Protein AF-A0A2M8AWS9-F1 (afdb_monomer_lite)

Foldseek 3Di:
DVLLVCLVVPQQDWDKLVVSLVVVCVVPVCQLVVDDDDPVDHSSRVSSVCCCCVPQPVPCVVVQQKDWAAPDPDPPRRIIIIHGDPVSVVVDDDDDDD

pLDDT: mean 91.28, std 8.41, range [54.84, 97.75]

Structure (mmCIF, N/CA/C/O backbone):
data_AF-A0A2M8AWS9-F1
#
_entry.id   AF-A0A2M8AWS9-F1
#
loop_
_atom_site.group_PDB
_atom_site.id
_atom_site.type_symbol
_atom_site.label_atom_id
_atom_site.label_alt_id
_atom_site.label_comp_id
_atom_site.label_asym_id
_atom_site.label_entity_id
_atom_site.label_seq_id
_atom_site.pdbx_PDB_ins_code
_atom_site.Cartn_x
_atom_site.Cartn_y
_atom_site.Cartn_z
_atom_site.occupancy
_atom_site.B_iso_or_equiv
_atom_site.auth_seq_id
_atom_site.auth_comp_id
_atom_site.auth_asym_id
_atom_site.auth_atom_id
_atom_site.pdbx_PDB_model_num
ATOM 1 N N . LEU A 1 1 ? -0.345 -9.676 -3.173 1.00 58.16 1 LEU A N 1
ATOM 2 C CA . LEU A 1 1 ? -0.352 -10.037 -4.614 1.00 58.16 1 LEU A CA 1
ATOM 3 C C . LEU A 1 1 ? -1.216 -9.082 -5.439 1.00 58.16 1 LEU A C 1
ATOM 5 O O . LEU A 1 1 ? -0.705 -8.562 -6.421 1.00 58.16 1 LEU A O 1
ATOM 9 N N . SER A 1 2 ? -2.450 -8.764 -5.021 1.00 79.19 2 SER A N 1
ATOM 10 C CA . SER A 1 2 ? -3.304 -7.777 -5.713 1.00 79.19 2 SER A CA 1
ATOM 11 C C . SER A 1 2 ? -2.677 -6.378 -5.816 1.00 79.19 2 SER A C 1
ATOM 13 O O . SER A 1 2 ? -2.717 -5.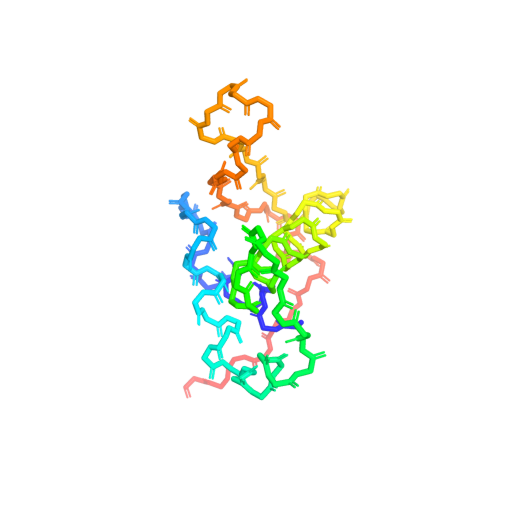777 -6.881 1.00 79.19 2 SER A O 1
ATOM 15 N N . THR A 1 3 ? -2.030 -5.871 -4.761 1.00 89.12 3 THR A N 1
ATOM 16 C CA . THR A 1 3 ? -1.429 -4.522 -4.766 1.00 89.12 3 THR A CA 1
ATOM 17 C C . THR A 1 3 ? -0.309 -4.361 -5.788 1.00 89.12 3 THR A C 1
ATOM 19 O O . THR A 1 3 ? -0.301 -3.385 -6.525 1.00 89.12 3 THR A O 1
ATOM 22 N N . LEU A 1 4 ? 0.615 -5.324 -5.882 1.00 92.56 4 LEU A N 1
ATOM 23 C CA . LEU A 1 4 ? 1.697 -5.276 -6.874 1.00 92.56 4 LEU A CA 1
ATOM 24 C C . LEU A 1 4 ? 1.156 -5.371 -8.305 1.00 92.56 4 LEU A C 1
ATOM 26 O O . LEU A 1 4 ? 1.682 -4.723 -9.202 1.00 92.56 4 LEU A O 1
ATOM 30 N N . TYR A 1 5 ? 0.083 -6.138 -8.507 1.00 91.62 5 TYR A N 1
ATOM 31 C CA . TYR A 1 5 ? -0.602 -6.215 -9.793 1.00 91.62 5 TYR A CA 1
ATOM 32 C C . TYR A 1 5 ? -1.236 -4.869 -10.181 1.00 91.62 5 TYR A C 1
ATOM 34 O O . TYR A 1 5 ? -1.023 -4.383 -11.289 1.00 91.62 5 TYR A O 1
ATOM 42 N N . LEU A 1 6 ? -1.940 -4.219 -9.249 1.00 93.44 6 LEU A N 1
ATOM 43 C CA . LEU A 1 6 ? -2.522 -2.889 -9.462 1.00 93.44 6 LEU A CA 1
ATOM 44 C C . LEU A 1 6 ? -1.452 -1.818 -9.675 1.00 93.44 6 LEU A C 1
ATOM 46 O O . LEU A 1 6 ? -1.603 -0.976 -10.555 1.00 93.44 6 LEU A O 1
ATOM 50 N N . LEU A 1 7 ? -0.350 -1.875 -8.923 1.00 94.06 7 LEU A N 1
ATOM 51 C CA . LEU A 1 7 ? 0.810 -1.016 -9.149 1.00 94.06 7 LEU A CA 1
ATOM 52 C C . LEU A 1 7 ? 1.374 -1.231 -10.549 1.00 94.06 7 LEU A C 1
ATOM 54 O O . LEU A 1 7 ? 1.659 -0.261 -11.237 1.00 94.06 7 LEU A O 1
ATOM 58 N N . ASN A 1 8 ? 1.492 -2.477 -11.009 1.00 93.38 8 ASN A N 1
ATOM 59 C CA . ASN A 1 8 ? 1.985 -2.761 -12.350 1.00 93.38 8 ASN A CA 1
ATOM 60 C C . ASN A 1 8 ? 1.068 -2.179 -13.441 1.00 93.38 8 ASN A C 1
ATOM 62 O O . ASN A 1 8 ? 1.571 -1.553 -14.377 1.00 93.38 8 ASN A O 1
ATOM 66 N N . LEU A 1 9 ? -0.252 -2.337 -13.298 1.00 91.62 9 LEU A N 1
ATOM 67 C CA . LEU A 1 9 ? -1.245 -1.863 -14.267 1.00 91.62 9 LEU A CA 1
ATOM 68 C C . LEU A 1 9 ? -1.442 -0.342 -14.272 1.00 91.62 9 LEU A C 1
ATOM 70 O O . LEU A 1 9 ? -1.515 0.260 -15.339 1.00 91.62 9 LEU A O 1
ATOM 74 N N . HIS A 1 10 ? -1.551 0.274 -13.095 1.00 93.44 10 HIS A N 1
ATOM 75 C CA . HIS A 1 10 ? -2.039 1.650 -12.947 1.00 93.44 10 HIS A CA 1
ATOM 76 C C . HIS A 1 10 ? -1.029 2.593 -12.291 1.00 93.44 10 HIS A C 1
ATOM 78 O O . HIS A 1 10 ? -1.153 3.806 -12.413 1.00 93.44 10 HIS A O 1
ATOM 84 N N . GLY A 1 11 ? 0.006 2.059 -11.643 1.00 93.00 11 GLY A N 1
ATOM 85 C CA . GLY A 1 11 ? 0.969 2.845 -10.874 1.00 93.00 11 GLY A CA 1
ATOM 86 C C . GLY A 1 11 ? 2.011 3.593 -11.705 1.00 93.00 11 GLY A C 1
ATOM 87 O O . GLY A 1 11 ? 2.996 4.034 -11.130 1.00 93.00 11 GLY A O 1
ATOM 88 N N . SER A 1 12 ? 1.874 3.705 -13.031 1.00 94.25 12 SER A N 1
ATOM 89 C CA . SER A 1 12 ? 2.799 4.529 -13.833 1.00 94.25 12 SER A CA 1
ATOM 90 C C . SER A 1 12 ? 2.710 6.012 -13.4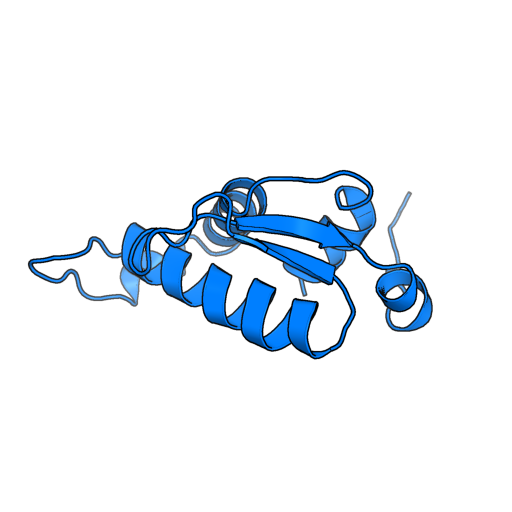54 1.00 94.25 12 SER A C 1
ATOM 92 O O . SER A 1 12 ? 3.723 6.705 -13.450 1.00 94.25 12 SER A O 1
ATOM 94 N N . GLU A 1 13 ? 1.512 6.463 -13.079 1.00 95.38 13 GLU A N 1
ATOM 95 C CA . GLU A 1 13 ? 1.248 7.798 -12.547 1.00 95.38 13 GLU A CA 1
ATOM 96 C C . GLU A 1 13 ? 1.081 7.762 -11.023 1.00 95.38 13 GLU A C 1
ATOM 98 O O . GLU A 1 13 ? 0.882 6.703 -10.420 1.00 95.38 13 GLU A O 1
ATOM 103 N N . TRP A 1 14 ? 1.152 8.937 -10.395 1.00 97.19 14 TRP A N 1
ATOM 104 C CA . TRP A 1 14 ? 0.841 9.084 -8.975 1.00 97.19 14 TRP A CA 1
ATOM 105 C C . TRP A 1 14 ? -0.650 8.867 -8.725 1.00 97.19 14 TRP A C 1
ATOM 107 O O . TRP A 1 14 ? -1.489 9.607 -9.235 1.00 97.19 14 TRP A O 1
ATOM 117 N N . LEU A 1 15 ? -0.970 7.889 -7.882 1.00 96.88 15 LEU A N 1
ATOM 118 C CA . LEU A 1 15 ? -2.328 7.615 -7.420 1.00 96.88 15 LEU A CA 1
ATOM 119 C C . LEU A 1 15 ? -2.398 7.723 -5.895 1.00 96.88 15 LEU A C 1
ATOM 121 O O . LEU A 1 15 ? -1.420 7.381 -5.226 1.00 96.88 15 LEU A O 1
ATOM 125 N N . PRO A 1 16 ? -3.525 8.174 -5.325 1.00 96.31 16 PRO A N 1
ATOM 126 C CA . PRO A 1 16 ? -3.680 8.228 -3.879 1.00 96.31 16 PRO A CA 1
ATOM 127 C C . PRO A 1 16 ? -3.783 6.812 -3.293 1.00 96.31 16 PRO A C 1
ATOM 129 O O . PRO A 1 16 ? -4.254 5.882 -3.954 1.00 96.31 16 PRO A O 1
ATOM 132 N N . GLU A 1 17 ? -3.375 6.634 -2.039 1.00 94.94 17 GLU A N 1
ATOM 133 C CA . GLU A 1 17 ? -3.414 5.353 -1.331 1.00 94.94 17 GLU A CA 1
ATOM 134 C C . GLU A 1 17 ? -4.823 4.760 -1.281 1.00 94.94 17 GLU A C 1
ATOM 136 O O . GLU A 1 17 ? -4.981 3.546 -1.435 1.00 94.94 17 GLU A O 1
ATOM 141 N N . VAL A 1 18 ? -5.845 5.623 -1.185 1.00 95.62 18 VAL A N 1
ATOM 142 C CA . VAL A 1 18 ? -7.257 5.219 -1.139 1.00 95.62 18 VAL A CA 1
ATOM 143 C C . VAL A 1 18 ? -7.675 4.401 -2.361 1.00 95.62 18 VAL A C 1
ATOM 145 O O . VAL A 1 18 ? -8.507 3.509 -2.235 1.00 95.62 18 VAL A O 1
ATOM 148 N N . TYR A 1 19 ? -7.045 4.609 -3.525 1.00 95.81 19 TYR A N 1
ATOM 149 C CA . TYR A 1 19 ? -7.284 3.787 -4.716 1.00 95.81 19 TYR A CA 1
ATOM 150 C C . TYR A 1 19 ? -6.926 2.315 -4.464 1.00 95.81 19 TYR A C 1
ATOM 152 O O . TYR A 1 19 ? -7.676 1.396 -4.805 1.00 95.81 19 TYR A O 1
ATOM 160 N N . TYR A 1 20 ? -5.773 2.083 -3.838 1.00 95.56 20 TYR A N 1
ATOM 161 C CA . TYR A 1 20 ? -5.279 0.745 -3.536 1.00 95.56 20 TYR A CA 1
ATOM 162 C C . TYR A 1 20 ? -6.005 0.132 -2.338 1.00 95.56 20 TYR A C 1
ATOM 164 O O . TYR A 1 20 ? -6.243 -1.075 -2.326 1.00 95.56 20 TYR A O 1
ATOM 172 N N . GLU A 1 21 ? -6.360 0.945 -1.345 1.00 95.62 21 GLU A N 1
ATOM 173 C CA . GLU A 1 21 ? -7.178 0.526 -0.208 1.00 95.62 21 GLU A CA 1
ATOM 174 C C . GLU A 1 21 ? -8.573 0.065 -0.644 1.00 95.62 21 GLU A C 1
ATOM 176 O O . GLU A 1 21 ? -9.024 -1.004 -0.235 1.00 95.62 21 GLU A O 1
ATOM 181 N N . ASP A 1 22 ? -9.241 0.835 -1.508 1.00 96.12 22 ASP A N 1
ATOM 182 C CA . ASP A 1 22 ? -10.562 0.499 -2.040 1.00 96.12 22 ASP A CA 1
ATOM 183 C C . ASP A 1 22 ? -10.520 -0.813 -2.815 1.00 96.12 22 ASP A C 1
ATOM 185 O O . ASP A 1 22 ? -11.394 -1.670 -2.661 1.00 96.12 22 ASP A O 1
ATOM 189 N N . ALA A 1 23 ? -9.484 -0.998 -3.633 1.00 95.06 23 ALA A N 1
ATOM 190 C CA . ALA A 1 23 ? -9.289 -2.238 -4.364 1.00 95.06 23 ALA A CA 1
ATOM 191 C C . ALA A 1 23 ? -9.030 -3.426 -3.421 1.00 95.06 23 ALA A C 1
ATOM 193 O O . ALA A 1 23 ? -9.555 -4.518 -3.650 1.00 95.06 23 ALA A O 1
ATOM 194 N N . PHE A 1 24 ? -8.269 -3.220 -2.341 1.00 95.12 24 PHE A N 1
ATOM 195 C CA . PHE A 1 24 ? -8.041 -4.240 -1.320 1.00 95.12 24 PHE A CA 1
ATOM 196 C C . PHE A 1 24 ? -9.340 -4.624 -0.601 1.00 95.12 24 PHE A C 1
ATOM 198 O O . PHE A 1 24 ? -9.678 -5.805 -0.548 1.00 95.12 24 PHE A O 1
ATOM 205 N N . LEU A 1 25 ? -10.108 -3.648 -0.113 1.00 95.38 25 LEU A N 1
ATOM 206 C CA . LEU A 1 25 ? -11.372 -3.902 0.583 1.00 95.38 25 LEU A CA 1
ATOM 207 C C . LEU A 1 25 ? -12.425 -4.537 -0.329 1.00 95.38 25 LEU A C 1
ATOM 209 O O . LEU A 1 25 ? -13.177 -5.399 0.118 1.00 95.38 25 LEU A O 1
ATOM 213 N N . ARG A 1 26 ? -12.453 -4.177 -1.617 1.00 95.00 26 ARG A N 1
ATOM 214 C CA . ARG A 1 26 ? -13.335 -4.819 -2.602 1.00 95.00 26 ARG A CA 1
ATOM 215 C C . ARG A 1 26 ? -12.975 -6.285 -2.834 1.00 95.00 26 ARG A C 1
ATOM 217 O O . ARG A 1 26 ? -13.871 -7.103 -3.016 1.00 95.00 26 ARG A O 1
ATOM 224 N N . ALA A 1 27 ? -11.685 -6.616 -2.836 1.00 93.38 27 ALA A N 1
ATOM 225 C CA . ALA A 1 27 ? -11.214 -7.989 -3.001 1.00 93.38 27 ALA A CA 1
ATOM 226 C C . ALA A 1 27 ? -11.383 -8.831 -1.724 1.00 93.38 27 ALA A C 1
ATOM 228 O O . ALA A 1 27 ? -11.626 -10.034 -1.811 1.00 93.38 27 ALA A O 1
ATOM 229 N N . PHE A 1 28 ? -11.279 -8.209 -0.546 1.00 93.88 28 PHE A N 1
ATOM 230 C CA . PHE A 1 28 ? -11.299 -8.891 0.751 1.00 93.88 28 PHE A CA 1
ATOM 231 C C . PHE A 1 28 ? -12.305 -8.275 1.738 1.00 93.88 28 PHE A C 1
ATOM 233 O O . PHE A 1 28 ? -11.930 -7.955 2.863 1.00 93.88 28 PHE A O 1
ATOM 240 N N . PRO A 1 29 ? -13.599 -8.147 1.394 1.00 94.81 29 PRO A N 1
ATOM 241 C CA . PRO A 1 29 ? -14.562 -7.423 2.232 1.00 94.81 29 PRO A CA 1
ATOM 242 C C . PRO A 1 29 ? -14.770 -8.067 3.611 1.00 94.81 29 PRO A C 1
ATOM 244 O O . PRO A 1 29 ? -15.097 -7.383 4.576 1.00 94.81 29 PRO A O 1
ATOM 247 N N . ARG A 1 30 ? -14.540 -9.382 3.729 1.00 95.94 30 ARG A N 1
ATOM 248 C CA . ARG A 1 30 ? -14.701 -10.122 4.991 1.00 95.94 30 ARG A CA 1
ATOM 249 C C . ARG A 1 30 ? -13.712 -9.701 6.080 1.00 95.94 30 ARG A C 1
ATOM 251 O O . ARG A 1 30 ? -14.048 -9.853 7.249 1.00 95.94 30 ARG A O 1
ATOM 258 N N . VAL A 1 31 ? -12.562 -9.120 5.719 1.00 94.62 31 VAL A N 1
ATOM 259 C CA . VAL A 1 31 ? -11.540 -8.676 6.685 1.00 94.62 31 VAL A CA 1
ATOM 260 C C . VAL A 1 31 ? -12.080 -7.629 7.665 1.00 94.62 31 VAL A C 1
ATOM 262 O O . VAL A 1 31 ? -11.612 -7.535 8.793 1.00 94.62 31 VAL A O 1
ATOM 265 N N . LEU A 1 32 ? -13.105 -6.867 7.265 1.00 96.12 32 LEU A N 1
ATOM 266 C CA . LEU A 1 32 ? -13.751 -5.881 8.132 1.00 96.12 32 LEU A CA 1
ATOM 267 C C . LEU A 1 32 ? -14.427 -6.534 9.345 1.00 96.12 32 LEU A C 1
ATOM 269 O O . LEU A 1 32 ? -14.441 -5.947 10.419 1.00 96.12 32 LEU A O 1
ATOM 273 N N . GLY A 1 33 ? -14.936 -7.762 9.196 1.00 95.69 33 GLY A N 1
ATOM 274 C CA . GLY A 1 33 ? -15.535 -8.520 10.297 1.00 95.69 33 GLY A CA 1
ATOM 275 C C . GLY A 1 33 ? -14.515 -9.119 11.269 1.00 95.69 33 GLY A C 1
ATOM 276 O O . GLY A 1 33 ? -14.894 -9.557 12.351 1.00 95.69 33 GLY A O 1
ATOM 277 N N . GLU A 1 34 ? -13.231 -9.140 10.9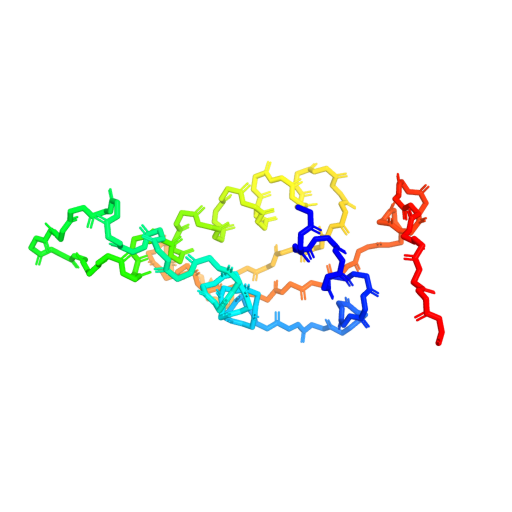04 1.00 94.50 34 GLU A N 1
ATOM 278 C CA . GLU A 1 34 ? -12.141 -9.648 11.748 1.00 94.50 34 GLU A CA 1
ATOM 279 C C . GLU A 1 34 ? -11.558 -8.561 12.663 1.00 94.50 34 GLU A C 1
ATOM 281 O O . GLU A 1 34 ? -10.764 -8.852 13.558 1.00 94.50 34 GLU A O 1
ATOM 286 N N . VAL A 1 35 ? -11.952 -7.302 12.455 1.00 94.88 35 VAL A N 1
ATOM 287 C CA . VAL A 1 35 ? -11.458 -6.156 13.215 1.00 94.88 35 VAL A CA 1
ATOM 288 C C . VAL A 1 35 ? -12.552 -5.645 14.140 1.00 94.88 35 VAL A C 1
ATOM 290 O O . VAL A 1 35 ? -13.603 -5.183 13.702 1.00 94.88 35 VAL A O 1
ATOM 293 N N . ALA A 1 36 ? -12.287 -5.698 15.444 1.00 93.38 36 ALA A N 1
ATOM 294 C CA . ALA A 1 36 ? -13.182 -5.114 16.430 1.00 93.38 36 ALA A CA 1
ATOM 295 C C . ALA A 1 36 ? -13.184 -3.575 16.311 1.00 93.38 36 ALA A C 1
ATOM 297 O O . ALA A 1 36 ? -12.111 -2.973 16.193 1.00 93.38 36 ALA A O 1
ATOM 298 N N . PRO A 1 37 ? -14.357 -2.919 16.369 1.00 93.62 37 PRO A N 1
ATOM 299 C CA . PRO A 1 37 ? -14.420 -1.466 16.423 1.00 93.62 37 PRO A CA 1
ATOM 300 C C . PRO A 1 37 ? -13.793 -0.956 17.723 1.00 93.62 37 PRO A C 1
ATOM 302 O O . PRO A 1 37 ? -13.898 -1.585 18.777 1.00 93.62 37 PRO A O 1
ATOM 305 N N . THR A 1 38 ? -13.172 0.219 17.657 1.00 92.31 38 THR A N 1
ATOM 306 C CA . THR A 1 38 ? -12.655 0.923 18.837 1.00 92.31 38 THR A CA 1
ATOM 307 C C . THR A 1 38 ? -13.376 2.263 18.993 1.00 92.31 38 THR A C 1
ATOM 309 O O . THR A 1 38 ? -13.974 2.740 18.029 1.00 92.31 38 THR A O 1
ATOM 312 N N . PRO A 1 39 ? -13.301 2.927 20.161 1.0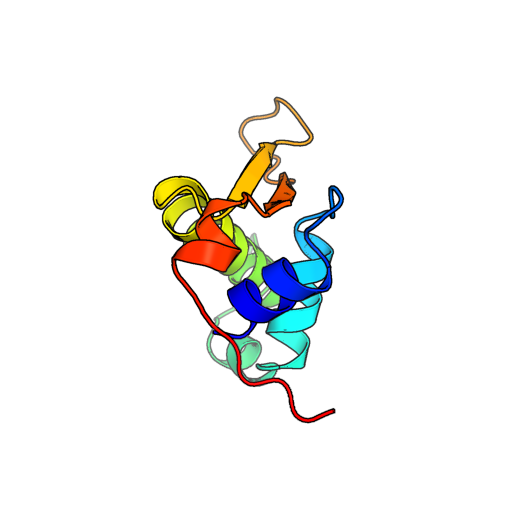0 93.88 39 PRO A N 1
ATOM 313 C CA . PRO A 1 39 ? -13.882 4.262 20.333 1.00 93.88 39 PRO A CA 1
ATOM 314 C C . PRO A 1 39 ? -13.317 5.333 19.384 1.00 93.88 39 PRO A C 1
ATOM 316 O O . PRO A 1 39 ? -13.941 6.373 19.208 1.00 93.88 39 PRO A O 1
ATOM 319 N N . TYR A 1 40 ? -12.138 5.096 18.799 1.00 89.25 40 TYR A N 1
ATOM 320 C CA . TYR A 1 40 ? -11.409 6.075 17.988 1.00 89.25 40 TYR A CA 1
ATOM 321 C C . TYR A 1 40 ? -11.429 5.769 16.490 1.00 89.25 40 TYR A C 1
ATOM 323 O O . TYR A 1 40 ? -11.283 6.684 15.685 1.00 89.25 40 TYR A O 1
ATOM 331 N N . PHE A 1 41 ? -11.589 4.498 16.115 1.00 90.81 41 PHE A N 1
ATOM 332 C CA . PHE A 1 41 ? -11.496 4.054 14.729 1.00 90.81 41 PHE A CA 1
ATOM 333 C C . PHE A 1 41 ? -12.544 3.000 14.402 1.00 90.81 41 PHE A C 1
ATOM 335 O O . PHE A 1 41 ? -12.741 2.041 15.161 1.00 90.81 41 PHE A O 1
ATOM 342 N N . THR A 1 42 ? -13.141 3.134 13.218 1.00 95.38 42 THR A N 1
ATOM 343 C CA . THR A 1 42 ? -13.956 2.074 12.624 1.00 95.38 42 THR A CA 1
ATOM 344 C C . THR A 1 42 ? -13.072 0.915 12.135 1.00 95.38 42 THR A C 1
ATOM 346 O O . THR A 1 42 ? -11.860 1.094 11.918 1.00 95.38 42 THR A O 1
ATOM 349 N N . PRO A 1 43 ? -13.648 -0.284 11.930 1.00 96.19 43 PRO A N 1
ATOM 350 C CA . PRO A 1 43 ? -12.944 -1.398 11.302 1.00 96.19 43 PRO A CA 1
ATOM 351 C C . PRO A 1 43 ? -12.325 -1.017 9.951 1.00 96.19 43 PRO A C 1
ATOM 353 O O . PRO A 1 43 ? -11.160 -1.322 9.702 1.00 96.19 43 PRO A O 1
ATOM 356 N N . GLU A 1 44 ? -13.045 -0.267 9.111 1.00 95.88 44 GLU A N 1
ATOM 357 C CA . GLU A 1 44 ? -12.557 0.201 7.810 1.00 95.88 44 GLU A CA 1
ATOM 358 C C . GLU A 1 44 ? -11.328 1.095 7.957 1.00 95.88 44 GLU A C 1
ATOM 360 O O . GLU A 1 44 ? -10.326 0.865 7.284 1.00 95.88 44 GLU A O 1
ATOM 365 N N . GLN A 1 45 ? -11.374 2.088 8.850 1.00 94.31 45 GLN A N 1
ATOM 366 C CA . GLN A 1 45 ? -10.242 2.988 9.091 1.00 94.31 45 GLN A CA 1
ATOM 367 C C . GLN A 1 45 ? -9.011 2.218 9.581 1.00 94.31 45 GLN A C 1
ATOM 369 O O . GLN A 1 45 ? -7.889 2.471 9.137 1.00 94.31 45 GLN A O 1
ATOM 374 N N . THR A 1 46 ? -9.222 1.235 10.458 1.00 94.88 46 THR A N 1
ATOM 375 C CA . THR A 1 46 ? -8.147 0.388 10.986 1.00 94.88 46 THR A CA 1
ATOM 376 C C . THR A 1 46 ? -7.526 -0.474 9.891 1.00 94.88 46 THR A C 1
ATOM 378 O O . THR A 1 46 ? -6.299 -0.519 9.768 1.00 94.88 46 THR A O 1
ATOM 381 N N . VAL A 1 47 ? -8.346 -1.127 9.062 1.00 95.69 47 VAL A N 1
ATOM 382 C CA . VAL A 1 47 ? -7.865 -1.962 7.953 1.00 95.69 47 VAL A CA 1
ATOM 383 C C . VAL A 1 47 ? -7.123 -1.125 6.917 1.00 95.69 47 VAL A C 1
ATOM 385 O O . VAL A 1 47 ? -6.034 -1.524 6.512 1.00 95.69 47 VAL A O 1
ATOM 388 N N . ARG A 1 48 ? -7.656 0.040 6.531 1.00 95.06 48 ARG A N 1
ATOM 389 C CA . ARG A 1 48 ? -7.010 0.974 5.593 1.00 95.06 48 ARG A CA 1
ATOM 390 C C . ARG A 1 48 ? -5.641 1.421 6.088 1.00 95.06 48 ARG A C 1
ATOM 392 O O . ARG A 1 48 ? -4.639 1.199 5.414 1.00 95.06 48 ARG A O 1
ATOM 399 N N . SER A 1 49 ? -5.574 1.911 7.325 1.00 92.62 49 SER A N 1
ATOM 400 C CA . SER A 1 49 ? -4.319 2.334 7.956 1.00 92.62 49 SER A CA 1
ATOM 401 C C . SER A 1 49 ? -3.298 1.191 8.031 1.00 92.62 49 SER A C 1
ATOM 403 O O . SER A 1 49 ? -2.132 1.356 7.658 1.00 92.62 49 SER A O 1
ATOM 405 N N . CYS A 1 50 ? -3.736 -0.007 8.439 1.00 93.38 50 CYS A N 1
ATOM 406 C CA . CYS A 1 50 ? -2.878 -1.191 8.468 1.00 93.38 50 CYS A CA 1
ATOM 407 C C . CYS A 1 50 ? -2.394 -1.583 7.070 1.00 93.38 50 CYS A C 1
ATOM 409 O O . CYS A 1 50 ? -1.216 -1.891 6.899 1.00 93.38 50 CYS A O 1
ATOM 411 N N . TYR A 1 51 ? -3.283 -1.581 6.079 1.00 95.25 51 TYR A N 1
ATOM 412 C CA . TYR A 1 51 ? -2.964 -1.916 4.700 1.00 95.25 51 TYR A CA 1
ATOM 413 C C . TYR A 1 51 ? -1.935 -0.945 4.122 1.00 95.25 51 TYR A C 1
ATOM 415 O O . TYR A 1 51 ? -0.902 -1.395 3.620 1.00 95.25 51 TYR A O 1
ATOM 423 N N . SER A 1 52 ? -2.171 0.360 4.248 1.00 94.75 52 SER A N 1
ATOM 424 C CA . SER A 1 52 ? -1.299 1.399 3.705 1.00 94.75 52 SER A CA 1
ATOM 425 C C . SER A 1 52 ? 0.088 1.340 4.338 1.00 94.75 52 SER A C 1
ATOM 427 O O . SER A 1 52 ? 1.096 1.257 3.633 1.00 94.75 52 SER A O 1
ATOM 429 N N . HIS A 1 53 ? 0.166 1.226 5.665 1.00 93.12 53 HIS A N 1
ATOM 430 C CA . HIS A 1 53 ? 1.458 1.150 6.344 1.00 93.12 53 HIS A CA 1
ATOM 431 C C . HIS A 1 53 ? 2.203 -0.165 6.073 1.00 93.12 53 HIS A C 1
ATOM 433 O O . HIS A 1 53 ? 3.413 -0.165 5.851 1.00 93.12 53 HIS A O 1
ATOM 439 N N . ARG A 1 54 ? 1.517 -1.314 6.101 1.00 94.12 54 ARG A N 1
ATOM 440 C CA . ARG A 1 54 ? 2.180 -2.620 5.943 1.00 94.12 54 ARG A CA 1
ATOM 441 C C . ARG A 1 54 ? 2.532 -2.918 4.489 1.00 94.12 54 ARG A C 1
ATOM 443 O O . ARG A 1 54 ? 3.604 -3.449 4.228 1.00 94.12 54 ARG A O 1
ATOM 450 N N . THR A 1 55 ? 1.646 -2.582 3.557 1.00 95.38 55 THR A N 1
ATOM 451 C CA . THR A 1 55 ? 1.755 -3.003 2.153 1.00 95.38 55 THR A CA 1
ATOM 452 C C . THR A 1 55 ? 2.412 -1.942 1.283 1.00 95.38 55 THR A C 1
ATOM 454 O O . THR A 1 55 ? 3.292 -2.265 0.481 1.00 95.38 55 THR A O 1
ATOM 457 N N . LEU A 1 56 ? 2.004 -0.678 1.415 1.00 95.50 56 LEU A N 1
ATOM 458 C CA . LEU A 1 56 ? 2.535 0.395 0.574 1.00 95.50 56 LEU A CA 1
ATOM 459 C C . LEU A 1 56 ? 3.888 0.855 1.120 1.00 95.50 56 LEU A C 1
ATOM 461 O O . LEU A 1 56 ? 4.880 0.791 0.400 1.00 95.50 56 LEU A O 1
ATOM 465 N N . VAL A 1 57 ? 3.956 1.212 2.405 1.00 94.06 57 VAL A N 1
ATOM 466 C CA . VAL A 1 57 ? 5.182 1.747 3.022 1.00 94.06 57 VAL A CA 1
ATOM 467 C C . VAL A 1 57 ? 6.188 0.637 3.351 1.00 94.06 57 VAL A C 1
ATOM 469 O O . VAL A 1 57 ? 7.238 0.531 2.719 1.00 94.06 57 VAL A O 1
ATOM 472 N N . ASN A 1 58 ? 5.865 -0.241 4.304 1.00 95.12 58 ASN A N 1
ATOM 473 C CA . ASN A 1 58 ? 6.830 -1.202 4.859 1.00 95.12 58 ASN A CA 1
ATOM 474 C C . ASN A 1 58 ? 7.207 -2.349 3.913 1.00 95.12 58 ASN A C 1
ATOM 476 O O . ASN A 1 58 ? 8.125 -3.106 4.217 1.00 95.12 58 ASN A O 1
ATOM 480 N N . PHE A 1 59 ? 6.501 -2.504 2.795 1.00 95.44 59 PHE A N 1
ATOM 481 C CA . PHE A 1 59 ? 6.773 -3.551 1.820 1.00 95.44 59 PHE A CA 1
ATOM 482 C C . PHE A 1 59 ? 7.130 -2.963 0.456 1.00 95.44 59 PHE A C 1
ATOM 484 O O . PHE A 1 59 ? 8.271 -3.091 0.020 1.00 95.44 59 PHE A O 1
ATOM 491 N N . SER A 1 60 ? 6.189 -2.290 -0.215 1.00 95.44 60 SER A N 1
ATOM 492 C CA . SER A 1 60 ? 6.406 -1.840 -1.598 1.00 95.44 60 SER A CA 1
ATOM 493 C C . SER A 1 60 ? 7.466 -0.740 -1.688 1.00 95.44 60 SER A C 1
ATOM 495 O O . SER A 1 60 ? 8.347 -0.821 -2.543 1.00 95.44 60 SER A O 1
ATOM 497 N N . ALA A 1 61 ? 7.423 0.254 -0.796 1.00 96.00 61 ALA A N 1
ATOM 498 C CA . ALA A 1 61 ? 8.432 1.308 -0.751 1.00 96.00 61 ALA A CA 1
ATOM 499 C C . ALA A 1 61 ? 9.766 0.798 -0.203 1.00 96.00 61 ALA A C 1
ATOM 501 O O . ALA A 1 61 ? 10.807 1.040 -0.810 1.00 96.00 61 ALA A O 1
ATOM 502 N N . PHE A 1 62 ? 9.735 0.036 0.895 1.00 95.69 62 PHE A N 1
ATOM 503 C CA . PHE A 1 62 ? 10.938 -0.537 1.506 1.00 95.69 62 PHE A CA 1
ATOM 504 C C . PHE A 1 62 ? 11.766 -1.379 0.522 1.00 95.69 62 PHE A C 1
ATOM 506 O O . PHE A 1 62 ? 12.983 -1.234 0.455 1.00 95.69 62 PHE A O 1
ATOM 513 N N . LEU A 1 63 ? 11.112 -2.217 -0.287 1.00 95.31 63 LEU A N 1
ATOM 514 C CA . LEU A 1 63 ? 11.778 -3.035 -1.307 1.00 95.31 63 LEU A CA 1
ATOM 515 C C . LEU A 1 63 ? 12.128 -2.257 -2.587 1.00 95.31 63 LEU A C 1
ATOM 517 O O . LEU A 1 63 ? 12.668 -2.833 -3.526 1.00 95.31 63 LEU A O 1
ATOM 521 N N . GLY A 1 64 ? 11.801 -0.964 -2.661 1.00 96.31 64 GLY A N 1
ATOM 522 C CA . GLY A 1 64 ? 12.049 -0.132 -3.835 1.00 96.31 64 GLY A CA 1
ATOM 523 C C . GLY A 1 64 ? 11.155 -0.453 -5.037 1.00 96.31 64 GLY A C 1
ATOM 524 O O . GLY A 1 6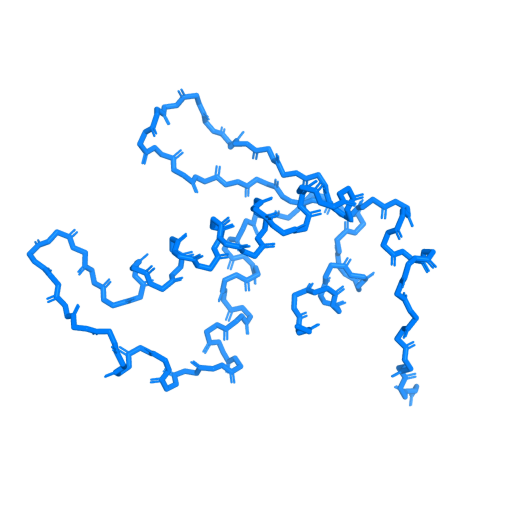4 ? 11.493 -0.068 -6.153 1.00 96.31 64 GLY A O 1
ATOM 525 N N . LEU A 1 65 ? 10.028 -1.139 -4.833 1.00 96.62 65 LEU A N 1
ATOM 526 C CA . LEU A 1 65 ? 9.060 -1.485 -5.883 1.00 96.62 65 LEU A CA 1
ATOM 527 C C . LEU A 1 65 ? 8.128 -0.312 -6.219 1.00 96.62 65 LEU A C 1
ATOM 529 O O . LEU A 1 65 ? 7.618 -0.213 -7.335 1.00 96.62 65 LEU A O 1
ATOM 533 N N . ALA A 1 66 ? 7.905 0.582 -5.260 1.00 97.50 66 ALA A N 1
ATOM 534 C CA . ALA A 1 66 ? 7.105 1.787 -5.414 1.00 97.50 66 ALA A CA 1
ATOM 535 C C . ALA A 1 66 ? 7.765 2.973 -4.699 1.00 97.50 66 ALA A C 1
ATOM 537 O O . ALA A 1 66 ? 8.551 2.801 -3.773 1.00 97.50 66 ALA A O 1
ATOM 538 N N . GLU A 1 67 ? 7.445 4.180 -5.138 1.00 97.50 67 GLU A N 1
ATOM 539 C CA . GLU A 1 67 ? 7.620 5.407 -4.376 1.00 97.50 67 GLU A CA 1
ATOM 540 C C . GLU A 1 67 ? 6.314 5.691 -3.642 1.00 97.50 67 GLU A C 1
ATOM 542 O O . GLU A 1 67 ? 5.226 5.554 -4.208 1.00 97.50 67 GLU A O 1
ATOM 547 N N . VAL A 1 68 ? 6.432 6.061 -2.370 1.00 96.31 68 VAL A N 1
ATOM 548 C CA . VAL A 1 68 ? 5.309 6.414 -1.505 1.00 96.31 68 VAL A CA 1
ATOM 549 C C . VAL A 1 68 ? 5.675 7.710 -0.806 1.00 96.31 68 VAL A C 1
ATOM 551 O O . VAL A 1 68 ? 6.679 7.765 -0.097 1.00 96.31 68 VAL A O 1
ATOM 554 N N . GLU A 1 69 ? 4.875 8.748 -1.015 1.00 95.19 69 GLU A N 1
ATOM 555 C CA . GLU A 1 69 ? 5.119 10.075 -0.457 1.00 95.19 69 GLU A CA 1
ATOM 556 C C . GLU A 1 69 ? 3.907 10.537 0.352 1.00 95.19 69 GLU A C 1
ATOM 558 O O . GLU A 1 69 ? 2.788 10.455 -0.159 1.00 95.19 69 GLU A O 1
ATOM 563 N N . PRO A 1 70 ? 4.097 11.044 1.583 1.00 92.38 70 PRO A N 1
ATOM 564 C CA . PRO A 1 70 ? 3.023 11.689 2.327 1.00 92.38 70 PRO A CA 1
ATOM 565 C C . PRO A 1 70 ? 2.455 12.874 1.541 1.00 92.38 70 PRO A C 1
ATOM 567 O O . PRO A 1 70 ? 3.214 13.664 0.973 1.00 92.38 70 PRO A O 1
ATOM 570 N N . THR A 1 71 ? 1.133 13.032 1.518 1.00 90.81 71 THR A N 1
ATOM 571 C CA . THR A 1 71 ? 0.501 14.207 0.890 1.00 90.81 71 THR A CA 1
ATOM 572 C C . THR A 1 71 ? 0.521 15.429 1.802 1.00 90.81 71 THR A C 1
ATOM 574 O O . THR A 1 71 ? 0.357 16.549 1.320 1.00 90.81 71 THR A O 1
ATOM 577 N N . THR A 1 72 ? 0.747 15.237 3.103 1.00 86.25 72 THR A N 1
ATOM 578 C CA . THR A 1 72 ? 0.861 16.316 4.088 1.00 86.25 72 THR A CA 1
ATOM 579 C C . THR A 1 72 ? 2.071 16.095 5.001 1.00 86.25 72 THR A C 1
ATOM 581 O O . THR A 1 72 ? 2.675 15.023 5.033 1.00 86.25 72 THR A O 1
ATOM 584 N N . LYS A 1 73 ? 2.483 17.153 5.710 1.00 80.00 73 LYS A N 1
ATOM 585 C CA . LYS A 1 73 ? 3.579 17.100 6.696 1.00 80.00 73 LYS A CA 1
ATOM 586 C C . LYS A 1 73 ? 3.075 16.831 8.118 1.00 80.00 73 LYS A C 1
ATOM 588 O O . LYS A 1 73 ? 3.878 16.843 9.050 1.00 80.00 73 LYS A O 1
ATOM 593 N N . GLU A 1 74 ? 1.768 16.656 8.303 1.00 79.56 74 GLU A N 1
ATOM 594 C CA . GLU A 1 74 ? 1.190 16.462 9.628 1.00 79.56 74 GLU A CA 1
ATOM 595 C C . GLU A 1 74 ? 1.471 15.035 10.129 1.00 79.56 74 GLU A C 1
ATOM 597 O O . GLU A 1 74 ? 1.133 14.072 9.446 1.00 79.56 74 GLU A O 1
ATOM 602 N N . PRO A 1 75 ? 2.059 14.846 11.328 1.00 65.50 75 PRO A N 1
ATOM 603 C CA . PRO A 1 75 ? 2.511 13.525 11.789 1.00 65.50 75 PRO A CA 1
ATOM 604 C C . PRO A 1 75 ? 1.408 12.461 11.914 1.00 65.50 75 PRO A C 1
ATOM 606 O O . PRO A 1 75 ? 1.697 11.262 11.936 1.00 65.50 75 PRO A O 1
ATOM 609 N N . TYR A 1 76 ? 0.155 12.899 12.050 1.00 67.31 76 TYR A N 1
ATOM 610 C CA . TYR A 1 76 ? -1.012 12.039 12.254 1.00 67.31 76 TYR A CA 1
ATOM 611 C C . TYR A 1 76 ? -1.878 11.891 11.007 1.00 67.31 76 TYR A C 1
ATOM 613 O O . TYR A 1 76 ? -2.771 11.044 10.993 1.00 67.31 76 TYR A O 1
ATOM 621 N N . ASP A 1 77 ? -1.587 12.665 9.967 1.00 72.06 77 ASP A N 1
ATOM 622 C CA . ASP A 1 77 ? -2.294 12.610 8.705 1.00 72.06 77 ASP A CA 1
ATOM 623 C C . ASP A 1 77 ? -1.539 11.679 7.748 1.00 72.06 77 ASP A C 1
ATOM 625 O O . ASP A 1 77 ? -0.467 11.989 7.228 1.00 72.06 77 ASP A O 1
ATOM 629 N N . ARG A 1 78 ? -2.058 10.458 7.609 1.00 74.38 78 ARG A N 1
ATOM 630 C CA . ARG A 1 78 ? -1.380 9.342 6.931 1.00 74.38 78 ARG A CA 1
ATOM 631 C C . ARG A 1 78 ? -1.898 9.140 5.513 1.00 74.38 78 ARG A C 1
ATOM 633 O O . ARG A 1 78 ? -2.108 8.004 5.093 1.00 74.38 78 ARG A O 1
ATOM 640 N N . HIS A 1 79 ? -2.102 10.239 4.803 1.00 90.12 79 HIS A N 1
ATOM 641 C CA . HIS A 1 79 ? -2.431 10.217 3.388 1.00 90.12 79 HIS A CA 1
ATOM 642 C C . HIS A 1 79 ? -1.162 10.136 2.539 1.00 90.12 79 HIS A C 1
ATOM 644 O O . HIS A 1 79 ? -0.158 10.795 2.833 1.00 90.12 79 HIS A O 1
ATOM 650 N N . TYR A 1 80 ? -1.185 9.313 1.488 1.00 94.19 80 TYR A N 1
ATOM 651 C CA . TYR A 1 80 ? -0.014 9.045 0.657 1.00 94.19 80 TYR A CA 1
ATOM 652 C C . TYR A 1 80 ? -0.356 9.069 -0.827 1.00 94.19 80 TYR A C 1
ATOM 654 O O . TYR A 1 80 ? -1.348 8.516 -1.281 1.00 94.19 80 TYR A O 1
ATOM 662 N N . ARG A 1 81 ? 0.551 9.586 -1.644 1.00 96.12 81 ARG A N 1
ATOM 663 C CA . A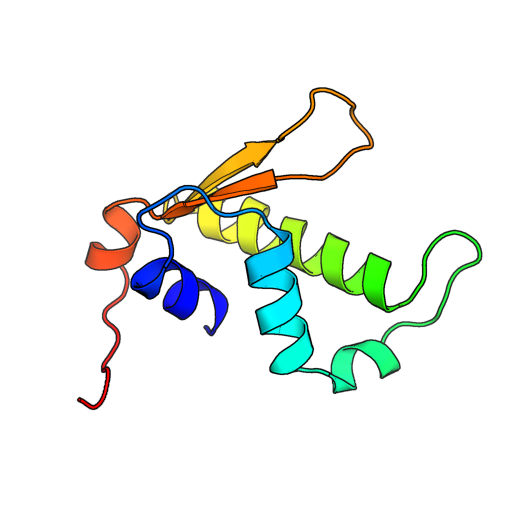RG A 1 81 ? 0.559 9.263 -3.071 1.00 96.12 81 ARG A CA 1
ATOM 664 C C . ARG A 1 81 ? 1.543 8.136 -3.333 1.00 96.12 81 ARG A C 1
ATOM 666 O O . ARG A 1 81 ? 2.601 8.067 -2.712 1.00 96.12 81 ARG A O 1
ATOM 673 N N . VAL A 1 82 ? 1.188 7.258 -4.260 1.00 97.50 82 VAL A N 1
ATOM 674 C CA . VAL A 1 82 ? 1.951 6.062 -4.608 1.00 97.50 82 VAL A CA 1
ATOM 675 C C . VAL A 1 82 ? 2.165 5.992 -6.113 1.00 97.50 82 VAL A C 1
ATOM 677 O O . VAL A 1 82 ? 1.228 6.189 -6.888 1.00 97.50 82 VAL A O 1
ATOM 680 N N . ARG A 1 83 ? 3.389 5.658 -6.518 1.00 97.75 83 ARG A N 1
ATOM 681 C CA . ARG A 1 83 ? 3.779 5.421 -7.912 1.00 97.75 83 ARG A CA 1
ATOM 682 C C . ARG A 1 83 ? 4.719 4.223 -7.983 1.00 97.75 83 ARG A C 1
ATOM 684 O O . ARG A 1 83 ? 5.559 4.044 -7.112 1.00 97.75 83 ARG A O 1
ATOM 691 N N . LYS A 1 84 ? 4.607 3.381 -9.004 1.00 96.56 84 LYS A N 1
ATOM 692 C CA . LYS A 1 84 ? 5.501 2.232 -9.203 1.00 96.56 84 LYS A CA 1
ATOM 693 C C . LYS A 1 84 ? 6.903 2.693 -9.605 1.00 96.56 84 LYS A C 1
ATOM 695 O O . LYS A 1 84 ? 7.064 3.712 -10.273 1.00 96.56 84 LYS A O 1
ATOM 700 N N . ARG A 1 85 ? 7.917 1.901 -9.263 1.00 96.75 85 ARG A N 1
ATOM 701 C CA . ARG A 1 85 ? 9.291 2.074 -9.756 1.00 96.75 85 ARG A CA 1
ATOM 702 C C . ARG A 1 85 ? 9.604 1.040 -10.837 1.00 96.75 85 ARG A C 1
ATOM 704 O O . ARG A 1 85 ? 8.981 -0.023 -10.839 1.00 96.75 85 ARG A O 1
ATOM 711 N N . PRO A 1 86 ? 10.589 1.300 -11.720 1.00 94.62 86 PRO A N 1
ATOM 712 C CA . PRO A 1 86 ? 11.003 0.341 -12.748 1.00 94.62 86 PRO A CA 1
ATOM 713 C C . PRO A 1 86 ? 11.315 -1.057 -12.194 1.00 94.62 86 PRO A C 1
ATOM 715 O O . PRO A 1 86 ? 10.908 -2.050 -12.789 1.00 94.62 86 PRO A O 1
ATOM 718 N N . LEU A 1 87 ? 11.901 -1.124 -10.990 1.00 95.06 87 LEU A N 1
ATOM 719 C CA . LEU A 1 87 ? 12.231 -2.377 -10.304 1.00 95.06 87 LEU A CA 1
ATOM 720 C C . LEU A 1 87 ? 11.033 -3.325 -10.150 1.00 95.06 87 LEU A C 1
ATOM 722 O O . LEU A 1 87 ? 11.221 -4.537 -10.122 1.00 95.06 87 LEU A O 1
ATOM 726 N N . LEU A 1 88 ? 9.801 -2.810 -10.072 1.00 93.56 88 LEU A N 1
ATOM 727 C CA . LEU A 1 88 ? 8.613 -3.659 -10.003 1.00 93.56 88 LEU A CA 1
ATOM 728 C C . LEU A 1 88 ? 8.492 -4.583 -11.223 1.00 93.56 88 LEU A C 1
ATOM 730 O O . LEU A 1 88 ? 8.171 -5.757 -11.056 1.00 93.56 88 LEU A O 1
ATOM 734 N N . ALA A 1 89 ? 8.755 -4.061 -12.423 1.00 88.75 89 ALA A N 1
ATOM 735 C CA . ALA A 1 89 ? 8.670 -4.829 -13.664 1.00 88.75 89 ALA A CA 1
ATOM 736 C C . ALA A 1 89 ? 9.825 -5.835 -13.801 1.00 88.75 89 ALA A C 1
ATOM 738 O O . ALA A 1 89 ? 9.642 -6.913 -14.367 1.00 88.75 89 ALA A O 1
ATOM 739 N N . ASP A 1 90 ? 10.992 -5.501 -13.247 1.00 90.44 90 ASP A N 1
ATOM 740 C CA . ASP A 1 90 ? 12.164 -6.378 -13.260 1.00 90.44 90 ASP A CA 1
ATOM 741 C C . ASP A 1 90 ? 12.024 -7.530 -12.254 1.00 90.44 90 ASP A C 1
ATOM 743 O O . ASP A 1 90 ? 12.365 -8.675 -12.556 1.00 90.44 90 ASP A O 1
ATOM 747 N N . ALA A 1 91 ? 11.500 -7.237 -11.060 1.00 90.25 91 ALA A N 1
ATOM 748 C CA . ALA A 1 91 ? 11.392 -8.190 -9.958 1.00 90.25 91 ALA A CA 1
ATOM 749 C C . ALA A 1 91 ? 10.160 -9.102 -10.054 1.00 90.25 91 ALA A C 1
ATOM 751 O O . ALA A 1 91 ? 10.174 -10.208 -9.511 1.00 90.25 91 ALA A O 1
ATOM 752 N N . VAL A 1 92 ? 9.081 -8.656 -10.710 1.00 87.88 92 VAL A N 1
ATOM 753 C CA . VAL A 1 92 ? 7.808 -9.387 -10.754 1.00 87.88 92 VAL A CA 1
ATOM 754 C C . VAL A 1 92 ? 7.262 -9.445 -12.177 1.00 87.88 92 VAL A C 1
ATOM 756 O O . VAL A 1 92 ? 6.945 -8.426 -12.783 1.00 87.88 92 VAL A O 1
ATOM 759 N N . ARG A 1 93 ? 7.065 -10.664 -12.692 1.00 86.19 93 ARG A N 1
ATOM 760 C CA . ARG A 1 93 ? 6.374 -10.906 -13.965 1.00 86.19 93 ARG A CA 1
ATOM 761 C C . ARG A 1 93 ? 4.964 -11.418 -13.707 1.00 86.19 93 ARG A C 1
ATOM 763 O O . ARG A 1 93 ? 4.786 -12.476 -13.109 1.00 86.19 93 ARG A O 1
ATOM 770 N N . PHE A 1 94 ? 3.968 -10.682 -14.184 1.00 84.44 94 PHE A N 1
ATOM 771 C CA . PHE A 1 94 ? 2.571 -11.106 -14.146 1.00 84.44 94 PHE A CA 1
ATOM 772 C C . PHE A 1 94 ? 2.196 -11.773 -15.468 1.00 84.44 94 PHE A C 1
ATOM 774 O O . PHE A 1 94 ? 2.470 -11.226 -16.534 1.00 84.44 94 PHE A O 1
ATOM 781 N N . HIS A 1 95 ? 1.546 -12.934 -15.408 1.00 81.19 95 HIS A N 1
ATOM 782 C CA . HIS A 1 95 ? 0.872 -13.499 -16.573 1.00 81.19 95 HIS A CA 1
ATOM 783 C C . HIS A 1 95 ? -0.539 -12.912 -16.631 1.00 81.19 95 HIS A C 1
ATOM 785 O O . HIS A 1 95 ? -1.371 -13.227 -15.782 1.00 81.19 95 HIS A O 1
ATOM 791 N N . ILE A 1 96 ? -0.774 -12.015 -17.586 1.00 72.31 96 ILE A N 1
ATOM 792 C CA . ILE A 1 96 ? -2.067 -11.358 -17.789 1.00 72.31 96 ILE A CA 1
ATOM 793 C C . ILE A 1 96 ? -2.714 -12.031 -19.002 1.00 72.31 96 ILE A C 1
ATOM 795 O O . ILE A 1 96 ? -2.188 -11.864 -20.104 1.00 72.31 96 ILE A O 1
ATOM 799 N N . PRO A 1 97 ? -3.786 -12.829 -18.827 1.00 69.50 97 PRO A N 1
ATOM 800 C CA . PRO A 1 97 ? -4.558 -13.329 -19.957 1.00 69.50 97 PRO A CA 1
ATOM 801 C C . PRO A 1 97 ? -5.109 -12.126 -20.730 1.00 69.50 97 PRO A C 1
ATOM 803 O O . PRO A 1 97 ? -5.720 -11.246 -20.119 1.00 69.50 97 PRO A O 1
ATOM 806 N N . GLY A 1 98 ? -4.800 -12.062 -22.027 1.00 54.84 98 GLY A N 1
ATOM 807 C CA . GLY A 1 98 ? -5.289 -11.023 -22.938 1.00 54.84 98 GLY A CA 1
ATOM 808 C C . GLY A 1 98 ? -6.758 -11.185 -23.293 1.00 54.84 98 GLY A C 1
ATOM 809 O O . GLY A 1 98 ? -7.280 -12.315 -23.149 1.00 54.84 98 GLY A O 1
#

Secondary structure (DSSP, 8-state):
-HHHHHHHHHTTS-EEHHHHHHHHHHH-GGGGGGS---SS--HHHHHHHHHIIIIIIIIIITTTSEEEEESS--TT---EEEEE-THHHHH-------

Sequence (98 aa):
LSTLYLLNLHGSEWLPEVYYEDAFLRAFPRVLGEVAPTPYFTPEQTVRSCYSHRTLVNFSAFLGLAEVEPTTKEPYDRHYRVRKRPLLADAVRFHIPG

Radius of gyration: 14.08 Å; chains: 1; bounding box: 28×31×43 Å